Protein AF-A0A5P8I0J5-F1 (afdb_monomer_lite)

Structure (mmCIF, N/CA/C/O backbone):
data_AF-A0A5P8I0J5-F1
#
_entry.id   AF-A0A5P8I0J5-F1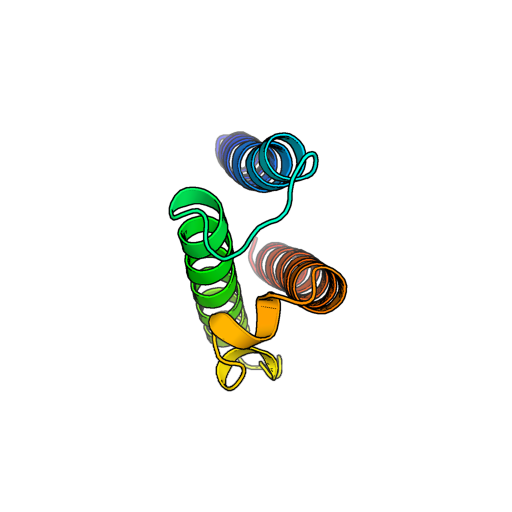
#
loop_
_atom_site.group_PDB
_atom_site.id
_atom_site.type_symbol
_atom_site.label_atom_id
_atom_site.label_alt_id
_atom_site.label_comp_id
_atom_site.label_asym_id
_atom_site.label_entity_id
_atom_site.label_seq_id
_atom_site.pdbx_PDB_ins_code
_atom_site.Cartn_x
_atom_site.Cartn_y
_atom_site.Cartn_z
_atom_site.occupancy
_atom_site.B_iso_or_equiv
_atom_site.auth_seq_id
_atom_site.auth_comp_id
_atom_site.auth_asym_id
_atom_site.auth_atom_id
_atom_site.pdbx_PDB_model_num
ATOM 1 N N . MET A 1 1 ? -6.162 19.357 19.840 1.00 41.28 1 MET A N 1
ATOM 2 C CA . MET A 1 1 ? -6.117 19.746 18.408 1.00 41.28 1 MET A CA 1
ATOM 3 C C . MET A 1 1 ? -4.776 19.392 17.741 1.00 41.28 1 MET A C 1
ATOM 5 O O . MET A 1 1 ? -4.276 20.156 16.933 1.00 41.28 1 MET A O 1
ATOM 9 N N . GLN A 1 2 ? -4.186 18.228 18.044 1.00 39.69 2 GLN A N 1
ATOM 10 C CA . GLN A 1 2 ? -2.868 17.821 17.511 1.00 39.69 2 GLN A CA 1
ATOM 11 C C . GLN A 1 2 ? -2.964 16.577 16.606 1.00 39.69 2 GLN A C 1
ATOM 13 O O . GLN A 1 2 ? -2.094 16.336 15.780 1.00 39.69 2 GLN A O 1
ATOM 18 N N . ARG A 1 3 ? -4.076 15.829 16.702 1.00 40.41 3 ARG A N 1
ATOM 19 C CA . ARG A 1 3 ? -4.357 14.630 15.897 1.00 40.41 3 ARG A CA 1
ATOM 20 C C . ARG A 1 3 ? -4.651 14.944 14.417 1.00 40.41 3 ARG A C 1
ATOM 22 O O . ARG A 1 3 ? -4.211 14.204 13.549 1.00 40.41 3 ARG A O 1
ATOM 29 N N . GLY A 1 4 ? -5.298 16.077 14.118 1.00 35.16 4 GLY A N 1
ATOM 30 C CA . GLY A 1 4 ? -5.637 16.479 12.740 1.00 35.16 4 GLY A CA 1
ATOM 31 C C . GLY A 1 4 ? -4.441 16.900 11.872 1.00 35.16 4 GLY A C 1
ATOM 32 O O . GLY A 1 4 ? -4.450 16.682 10.665 1.00 35.16 4 GLY A O 1
ATOM 33 N N . ALA A 1 5 ? -3.380 17.445 12.474 1.00 42.56 5 ALA A N 1
ATOM 34 C CA . ALA A 1 5 ? -2.176 17.849 11.740 1.00 42.56 5 ALA A CA 1
ATOM 35 C C . ALA A 1 5 ? -1.301 16.647 11.337 1.00 42.56 5 ALA A C 1
ATOM 37 O O . ALA A 1 5 ? -0.693 16.657 10.269 1.00 42.56 5 ALA A O 1
ATOM 38 N N . VAL A 1 6 ? -1.277 15.587 12.156 1.00 46.06 6 VAL A N 1
ATOM 39 C CA . VAL A 1 6 ? -0.561 14.338 11.838 1.00 46.06 6 VAL A CA 1
ATOM 40 C C . VAL A 1 6 ? -1.245 13.602 10.681 1.00 46.06 6 VAL A C 1
ATOM 42 O O . VAL A 1 6 ? -0.563 13.117 9.781 1.00 46.06 6 VAL A O 1
ATOM 45 N N . LEU A 1 7 ? -2.583 13.601 10.653 1.00 47.56 7 LEU A N 1
ATOM 46 C CA . LEU A 1 7 ? -3.388 13.075 9.543 1.00 47.56 7 LEU A CA 1
ATOM 47 C C . LEU A 1 7 ? -3.069 13.784 8.219 1.00 47.56 7 LEU A C 1
ATOM 49 O O . LEU A 1 7 ? -2.805 13.123 7.219 1.00 47.56 7 LEU A O 1
ATOM 53 N N . LEU A 1 8 ? -3.007 15.118 8.220 1.00 44.56 8 LEU A N 1
ATOM 54 C CA . LEU A 1 8 ? -2.651 15.896 7.028 1.00 44.56 8 LEU A CA 1
ATOM 55 C C . LEU A 1 8 ? -1.204 15.662 6.576 1.00 44.56 8 LEU A C 1
ATOM 57 O O . LEU A 1 8 ? -0.959 15.584 5.378 1.00 44.56 8 LEU A O 1
ATOM 61 N N . GLY A 1 9 ? -0.257 15.504 7.504 1.00 47.75 9 GLY A N 1
ATOM 62 C CA . GLY A 1 9 ? 1.144 15.226 7.172 1.00 47.75 9 GLY A CA 1
ATOM 63 C C . GLY A 1 9 ? 1.353 13.855 6.523 1.00 47.75 9 GLY A C 1
ATOM 64 O O . GLY A 1 9 ? 2.061 13.754 5.523 1.00 47.75 9 GLY A O 1
ATOM 65 N N . VAL A 1 10 ? 0.700 12.810 7.045 1.00 53.03 10 VAL A N 1
ATOM 66 C CA . VAL A 1 10 ? 0.790 11.443 6.501 1.00 53.03 10 VAL A CA 1
ATOM 67 C C . VAL A 1 10 ? 0.044 11.329 5.171 1.00 53.03 10 VAL A C 1
ATOM 69 O O . VAL A 1 10 ? 0.583 10.755 4.230 1.00 53.03 10 VAL A O 1
ATOM 72 N N . VAL A 1 11 ? -1.140 11.937 5.040 1.00 53.91 11 VAL A N 1
ATOM 73 C CA . VAL A 1 11 ? -1.892 11.973 3.772 1.00 53.91 11 VAL A CA 1
ATOM 74 C C . VAL A 1 11 ? -1.164 12.806 2.713 1.00 53.91 11 VAL A C 1
ATOM 76 O O . VAL A 1 11 ? -1.117 12.401 1.555 1.00 53.91 11 VAL A O 1
ATOM 79 N N . ALA A 1 12 ? -0.525 13.921 3.084 1.00 52.31 1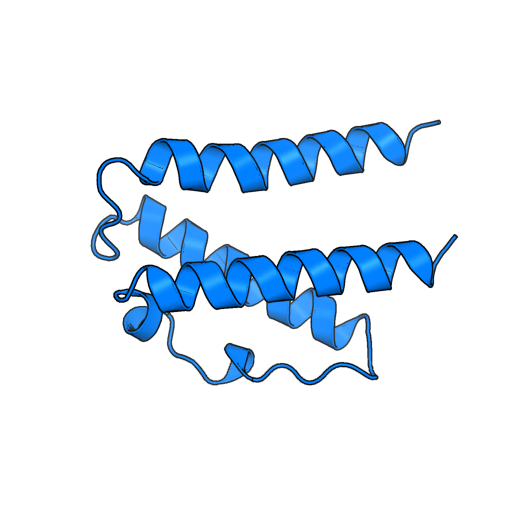2 ALA A N 1
ATOM 80 C CA . ALA A 1 12 ? 0.292 14.702 2.157 1.00 52.31 12 ALA A CA 1
ATOM 81 C C . ALA A 1 12 ? 1.525 13.916 1.682 1.00 52.31 12 ALA A C 1
ATOM 83 O O . ALA A 1 12 ? 1.802 13.898 0.486 1.00 52.31 12 ALA A O 1
ATOM 84 N N . PHE A 1 13 ? 2.224 13.202 2.571 1.00 54.12 13 PHE A N 1
ATOM 85 C CA . PHE A 1 13 ? 3.356 12.349 2.181 1.00 54.12 13 PHE A CA 1
ATOM 86 C C . PHE A 1 13 ? 2.920 11.169 1.300 1.00 54.12 13 PHE A C 1
ATOM 88 O O . PHE A 1 13 ? 3.554 10.886 0.284 1.00 54.12 13 PHE A O 1
ATOM 95 N N . LEU A 1 14 ? 1.810 10.515 1.651 1.00 56.41 14 LEU A N 1
ATOM 96 C CA . LEU A 1 14 ? 1.241 9.405 0.887 1.00 56.41 14 LEU A CA 1
ATOM 97 C C . LEU A 1 14 ? 0.615 9.851 -0.436 1.00 56.41 14 LEU A C 1
ATOM 99 O O . LEU A 1 14 ? 0.507 9.021 -1.329 1.00 56.41 14 LEU A O 1
ATOM 103 N N . GLY A 1 15 ? 0.179 11.104 -0.576 1.00 54.34 15 GLY A N 1
ATOM 104 C CA . GLY A 1 15 ? -0.408 11.647 -1.805 1.00 54.34 15 GLY A CA 1
ATOM 105 C C . GLY A 1 15 ? 0.625 12.250 -2.761 1.00 54.34 15 GLY A C 1
ATOM 106 O O . GLY A 1 15 ? 0.485 12.117 -3.976 1.00 54.34 15 GLY A O 1
ATOM 107 N N . LEU A 1 16 ? 1.691 12.863 -2.234 1.00 53.59 16 LEU A N 1
ATOM 108 C CA . LEU A 1 16 ? 2.735 13.510 -3.038 1.00 53.59 16 LEU A CA 1
ATOM 109 C C . LEU A 1 16 ? 3.721 12.513 -3.656 1.00 53.59 16 LEU A C 1
ATOM 111 O O . LEU A 1 16 ? 4.104 12.693 -4.810 1.00 53.59 16 LEU A O 1
ATOM 115 N N . LEU A 1 17 ? 4.099 11.444 -2.945 1.00 54.06 17 LEU A N 1
ATOM 116 C CA . LEU A 1 17 ? 5.023 10.426 -3.469 1.00 54.06 17 LEU A CA 1
ATOM 117 C C . LEU A 1 17 ? 4.476 9.710 -4.718 1.00 54.06 17 LEU A C 1
ATOM 119 O O . LEU A 1 17 ? 5.192 9.643 -5.718 1.00 54.06 17 LEU A O 1
ATOM 123 N N . PRO A 1 18 ? 3.207 9.256 -4.748 1.00 53.00 18 PRO A N 1
ATOM 124 C CA . PRO A 1 18 ? 2.623 8.683 -5.952 1.00 53.00 18 PRO A CA 1
ATOM 125 C C . PRO A 1 18 ? 2.476 9.692 -7.086 1.00 53.00 18 PRO A C 1
ATOM 127 O O . PRO A 1 18 ? 2.585 9.288 -8.234 1.00 53.00 18 PRO A O 1
ATOM 130 N N . GLN A 1 19 ? 2.226 10.980 -6.811 1.00 51.56 19 GLN A N 1
ATOM 131 C CA . GLN A 1 19 ? 2.076 11.997 -7.863 1.00 51.56 19 GLN A CA 1
ATOM 132 C C . GLN A 1 19 ? 3.417 12.451 -8.455 1.00 51.56 19 GLN A C 1
ATOM 134 O O . GLN A 1 19 ? 3.492 12.674 -9.663 1.00 51.56 19 GLN A O 1
ATOM 139 N N . ALA A 1 20 ? 4.481 12.518 -7.649 1.00 53.56 20 ALA A N 1
ATOM 140 C CA . ALA A 1 20 ? 5.841 12.765 -8.125 1.00 53.56 20 ALA A CA 1
ATOM 141 C C . ALA A 1 20 ? 6.390 11.566 -8.924 1.00 53.56 20 ALA A C 1
ATOM 143 O O . ALA A 1 20 ? 6.968 11.758 -9.993 1.00 53.56 20 ALA A O 1
ATOM 144 N N . ALA A 1 21 ? 6.116 10.333 -8.476 1.00 51.81 21 ALA A N 1
ATOM 145 C CA . ALA A 1 21 ? 6.472 9.098 -9.184 1.00 51.81 21 ALA A CA 1
ATOM 146 C C . ALA A 1 21 ? 5.528 8.755 -10.362 1.00 51.81 21 ALA A C 1
ATOM 148 O O . ALA A 1 21 ? 5.863 7.947 -11.223 1.00 51.81 21 ALA A O 1
ATOM 149 N N . ALA A 1 22 ? 4.337 9.364 -10.451 1.00 51.84 22 ALA A N 1
ATOM 150 C CA . ALA A 1 22 ? 3.319 9.029 -11.457 1.00 51.84 22 ALA A CA 1
ATOM 151 C C . ALA A 1 22 ? 3.726 9.338 -12.901 1.00 51.84 22 ALA A C 1
ATOM 153 O O . ALA A 1 22 ? 3.086 8.806 -13.818 1.00 51.84 22 ALA A O 1
ATOM 154 N N . LYS A 1 23 ? 4.725 10.206 -13.116 1.00 55.47 23 LYS A N 1
ATOM 155 C CA . LYS A 1 23 ? 5.161 10.578 -14.467 1.00 55.47 23 LYS A CA 1
ATOM 156 C C . LYS A 1 23 ? 5.897 9.424 -15.161 1.00 55.47 23 LYS A C 1
ATOM 158 O O . LYS A 1 23 ? 5.776 9.304 -16.374 1.00 55.47 23 LYS A O 1
ATOM 163 N N . VAL A 1 24 ? 6.560 8.551 -14.394 1.00 65.06 24 VAL A N 1
ATOM 164 C CA . VAL A 1 24 ? 7.167 7.292 -14.852 1.00 65.06 24 VAL A CA 1
ATOM 165 C C . VAL A 1 24 ? 7.050 6.282 -13.705 1.00 65.06 24 VAL A C 1
ATOM 167 O O . VAL A 1 24 ? 7.953 6.131 -12.894 1.00 65.06 24 VAL A O 1
ATOM 170 N N . TYR A 1 25 ? 5.899 5.618 -13.577 1.00 73.50 25 TYR A N 1
ATOM 171 C CA . TYR A 1 25 ? 5.779 4.519 -12.616 1.00 73.50 25 TYR A CA 1
ATOM 172 C C . TYR A 1 25 ? 6.612 3.342 -13.131 1.00 73.50 25 TYR A C 1
ATOM 174 O O . TYR A 1 25 ? 6.164 2.604 -14.006 1.00 73.50 25 TYR A O 1
ATOM 182 N N . ASN A 1 26 ? 7.834 3.211 -12.625 1.00 82.50 26 ASN A N 1
ATOM 183 C CA . ASN A 1 26 ? 8.757 2.148 -12.983 1.00 82.50 26 ASN A CA 1
ATOM 184 C C . ASN A 1 26 ? 9.247 1.458 -11.714 1.00 82.50 26 ASN A C 1
ATOM 186 O O . ASN A 1 26 ? 10.048 2.015 -10.971 1.00 82.50 26 ASN A O 1
ATOM 190 N N . LEU A 1 27 ? 8.790 0.229 -11.475 1.00 84.19 27 LEU A N 1
ATOM 191 C CA . LEU A 1 27 ? 9.135 -0.517 -10.264 1.00 84.19 27 LEU A CA 1
ATOM 192 C C . LEU A 1 27 ? 10.635 -0.866 -10.169 1.00 84.19 27 LEU A C 1
ATOM 194 O O . LEU A 1 27 ? 11.121 -1.198 -9.091 1.00 84.19 27 LEU A O 1
ATOM 198 N N . HIS A 1 28 ? 11.383 -0.762 -11.269 1.00 87.00 28 HIS A N 1
ATOM 199 C CA . HIS A 1 28 ? 12.836 -0.930 -11.268 1.00 87.00 28 HIS A CA 1
ATOM 200 C C . HIS A 1 28 ? 13.573 0.274 -10.666 1.00 87.00 28 HIS A C 1
ATOM 202 O O . HIS A 1 28 ? 14.748 0.160 -10.318 1.00 87.00 28 HIS A O 1
ATOM 208 N N . GLU A 1 29 ? 12.909 1.424 -10.528 1.00 86.44 29 GLU A N 1
ATOM 209 C CA . GLU A 1 29 ? 13.457 2.565 -9.805 1.00 86.44 29 GLU A CA 1
ATOM 210 C C . GLU A 1 29 ? 13.356 2.317 -8.299 1.00 86.44 29 GLU A C 1
ATOM 212 O O . GLU A 1 29 ? 12.276 2.064 -7.759 1.00 86.44 29 GLU A O 1
ATOM 217 N N . THR A 1 30 ? 14.490 2.422 -7.603 1.00 86.31 30 THR A N 1
ATOM 218 C CA . THR A 1 30 ? 14.604 2.143 -6.163 1.00 86.31 30 THR A CA 1
ATOM 219 C C . THR A 1 30 ? 13.573 2.903 -5.329 1.00 86.31 30 THR A C 1
ATOM 221 O O . THR A 1 30 ? 13.031 2.361 -4.367 1.00 86.31 30 THR A O 1
ATOM 224 N N . GLU A 1 31 ? 13.277 4.150 -5.698 1.00 82.44 31 GLU A N 1
ATOM 225 C CA . GLU A 1 31 ? 12.310 4.992 -4.993 1.00 82.44 31 GLU A CA 1
ATOM 226 C C . GLU A 1 31 ? 10.876 4.479 -5.163 1.00 82.44 31 GLU A C 1
ATOM 228 O O . GLU A 1 31 ? 10.143 4.363 -4.180 1.00 82.44 31 GLU A O 1
ATOM 233 N N . VAL A 1 32 ? 10.489 4.094 -6.383 1.00 83.25 32 VAL A N 1
ATOM 234 C CA . VAL A 1 32 ? 9.162 3.530 -6.673 1.00 83.25 32 VAL A CA 1
ATOM 235 C C . VAL A 1 32 ? 8.999 2.190 -5.962 1.00 83.25 32 VAL A C 1
ATOM 237 O O . VAL A 1 32 ? 7.992 1.975 -5.286 1.00 83.25 32 VAL A O 1
ATOM 240 N N . TRP A 1 33 ? 10.013 1.321 -6.025 1.00 89.56 33 TRP A N 1
ATOM 241 C CA . TRP A 1 33 ? 10.014 0.053 -5.297 1.00 89.56 33 TRP A CA 1
ATOM 242 C C . TRP A 1 33 ? 9.829 0.262 -3.793 1.00 89.56 33 TRP A C 1
ATOM 244 O O . TRP A 1 33 ? 8.996 -0.395 -3.163 1.00 89.56 33 TRP A O 1
ATOM 254 N N . ALA A 1 34 ? 10.568 1.213 -3.214 1.00 86.69 34 ALA A N 1
ATOM 255 C CA . ALA A 1 34 ? 10.461 1.540 -1.801 1.00 86.69 34 ALA A CA 1
ATOM 256 C C . ALA A 1 34 ? 9.048 2.026 -1.449 1.00 86.69 34 ALA A C 1
ATOM 258 O O . ALA A 1 34 ? 8.473 1.544 -0.474 1.00 86.69 34 ALA A O 1
ATOM 259 N N . VAL A 1 35 ? 8.451 2.915 -2.250 1.00 87.38 35 VAL A N 1
ATOM 260 C CA . VAL A 1 35 ? 7.075 3.402 -2.042 1.00 87.38 35 VAL A CA 1
ATOM 261 C C . VAL A 1 35 ? 6.068 2.255 -2.035 1.00 87.38 35 VAL A C 1
ATOM 263 O O . VAL A 1 35 ? 5.220 2.192 -1.139 1.00 87.38 35 VAL A O 1
ATOM 266 N N . VAL A 1 36 ? 6.172 1.322 -2.983 1.00 89.56 36 VAL A N 1
ATOM 267 C CA . VAL A 1 36 ? 5.300 0.142 -3.043 1.00 89.56 36 VAL A CA 1
ATOM 268 C C . VAL A 1 36 ? 5.497 -0.737 -1.809 1.00 89.56 36 VAL A C 1
ATOM 270 O O . VAL A 1 36 ? 4.525 -1.087 -1.136 1.00 89.56 36 VAL A O 1
ATOM 273 N N . ALA A 1 37 ? 6.747 -1.039 -1.455 1.00 90.56 37 ALA A N 1
ATOM 274 C CA . ALA A 1 37 ? 7.074 -1.868 -0.301 1.00 90.56 37 ALA A CA 1
ATOM 275 C C . ALA A 1 37 ? 6.584 -1.251 1.022 1.00 90.56 37 ALA A C 1
ATOM 277 O O . ALA A 1 37 ? 6.011 -1.951 1.862 1.00 90.56 37 ALA A O 1
ATOM 278 N N . TYR A 1 38 ? 6.766 0.059 1.213 1.00 90.12 38 TYR A N 1
ATOM 279 C CA . TYR A 1 38 ? 6.270 0.772 2.391 1.00 90.12 38 TYR A CA 1
ATOM 280 C C . TYR A 1 38 ? 4.744 0.806 2.438 1.00 90.12 38 TYR A C 1
ATOM 282 O O . TYR A 1 38 ? 4.171 0.550 3.497 1.00 90.12 38 TYR A O 1
ATOM 290 N N . SER A 1 39 ? 4.081 1.034 1.304 1.00 90.69 39 SER A N 1
ATOM 291 C CA . SER A 1 39 ? 2.617 1.014 1.223 1.00 90.69 39 SER A CA 1
ATOM 292 C C . SER A 1 39 ? 2.059 -0.372 1.560 1.00 90.69 39 SER A C 1
ATOM 294 O O . SER A 1 39 ? 1.128 -0.483 2.351 1.00 90.69 39 SER A O 1
ATOM 296 N N . LYS A 1 40 ? 2.682 -1.450 1.066 1.00 92.94 40 LYS A N 1
ATOM 297 C CA . LYS A 1 40 ? 2.297 -2.827 1.415 1.00 92.94 40 LYS A CA 1
ATOM 298 C C . LYS A 1 40 ? 2.436 -3.095 2.917 1.00 92.94 40 LYS A C 1
ATOM 300 O O . LYS A 1 40 ? 1.548 -3.683 3.536 1.00 92.94 40 LYS A O 1
ATOM 305 N N . ARG A 1 41 ? 3.537 -2.645 3.531 1.00 91.56 41 ARG A N 1
ATOM 306 C CA . ARG A 1 41 ? 3.745 -2.761 4.986 1.00 91.56 41 ARG A CA 1
ATOM 307 C C . ARG A 1 41 ? 2.688 -1.987 5.772 1.00 91.56 41 ARG A C 1
ATOM 309 O O . ARG A 1 41 ? 2.190 -2.511 6.765 1.00 91.56 41 ARG A O 1
ATOM 316 N N . LEU A 1 42 ? 2.335 -0.784 5.322 1.00 90.62 42 LEU A N 1
ATOM 317 C CA . LEU A 1 42 ? 1.305 0.038 5.953 1.00 90.62 42 LEU A CA 1
ATOM 318 C C . LEU A 1 42 ? -0.083 -0.604 5.834 1.00 90.62 42 LEU A C 1
ATOM 320 O O . LEU A 1 42 ? -0.782 -0.689 6.839 1.00 90.62 42 LEU A O 1
ATOM 324 N N . MET A 1 43 ? -0.441 -1.141 4.664 1.00 93.19 43 MET A N 1
ATOM 325 C CA . MET A 1 43 ? -1.667 -1.926 4.480 1.00 93.19 43 MET A CA 1
ATOM 326 C C . MET A 1 43 ? -1.724 -3.108 5.456 1.00 93.19 43 MET A C 1
ATOM 328 O O . MET A 1 43 ? -2.733 -3.314 6.125 1.00 93.19 43 MET A O 1
ATOM 332 N N . ASN A 1 44 ? -0.621 -3.850 5.603 1.00 92.44 44 ASN A N 1
ATOM 333 C CA . ASN A 1 44 ? -0.568 -4.978 6.530 1.00 92.44 44 ASN A CA 1
ATOM 334 C C . ASN A 1 44 ? -0.704 -4.557 7.997 1.00 92.44 44 ASN A C 1
ATOM 336 O O . ASN A 1 44 ? -1.448 -5.180 8.749 1.00 92.44 44 ASN A O 1
ATOM 340 N N . ALA A 1 45 ? -0.016 -3.491 8.406 1.00 91.19 45 ALA A N 1
ATOM 341 C CA . ALA A 1 45 ? -0.1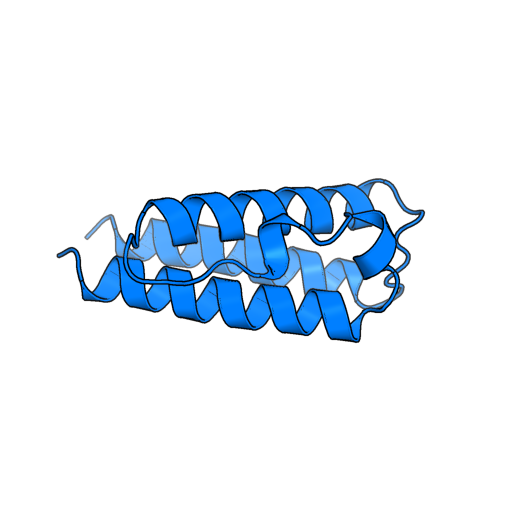47 -2.950 9.754 1.00 91.19 45 ALA A CA 1
ATOM 342 C C . ALA A 1 45 ? -1.579 -2.467 10.031 1.00 91.19 45 ALA A C 1
ATOM 344 O O . ALA A 1 45 ? -2.113 -2.715 11.110 1.00 91.19 45 ALA A O 1
ATOM 345 N N . CYS A 1 46 ? -2.207 -1.824 9.047 1.00 91.25 46 CYS A N 1
ATOM 346 C CA . CYS A 1 46 ? -3.579 -1.356 9.151 1.00 91.25 46 CYS A CA 1
ATOM 347 C C . CYS A 1 46 ? -4.571 -2.519 9.307 1.00 91.25 46 CYS A C 1
ATOM 349 O O . CYS A 1 46 ? -5.394 -2.499 10.219 1.00 91.25 46 CYS A O 1
ATOM 351 N N . ALA A 1 47 ? -4.454 -3.568 8.489 1.00 91.75 47 ALA A N 1
ATOM 352 C CA . ALA A 1 47 ? -5.306 -4.748 8.612 1.00 91.75 47 ALA A CA 1
ATOM 353 C C . ALA A 1 47 ? -5.117 -5.464 9.960 1.00 91.75 47 ALA A C 1
ATOM 355 O O . ALA A 1 47 ? -6.089 -5.831 10.606 1.00 91.75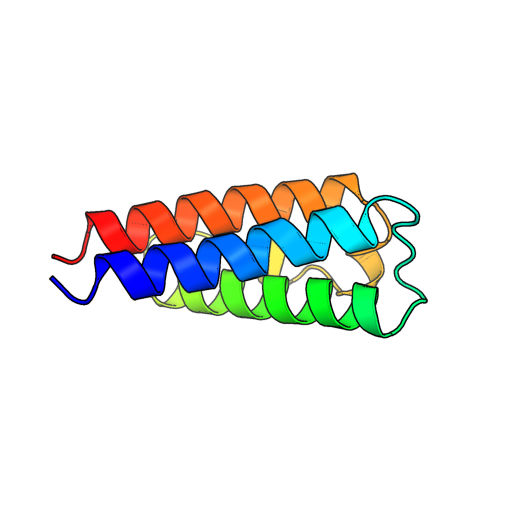 47 ALA A O 1
ATOM 356 N N . LEU A 1 48 ? -3.879 -5.589 10.453 1.00 90.25 48 LEU A N 1
ATOM 357 C CA . LEU A 1 48 ? -3.622 -6.132 11.794 1.00 90.25 48 LEU A CA 1
ATOM 358 C C . LEU A 1 48 ? -4.264 -5.286 12.903 1.00 90.25 48 LEU A C 1
ATOM 360 O O . LEU A 1 48 ? -4.740 -5.824 13.902 1.00 90.25 48 LEU A O 1
ATOM 364 N N . ALA A 1 49 ? -4.278 -3.963 12.739 1.00 89.50 49 ALA A N 1
ATOM 365 C CA . ALA A 1 49 ? -4.907 -3.051 13.686 1.00 89.50 49 ALA A CA 1
ATOM 366 C C . ALA A 1 49 ? -6.447 -3.111 13.645 1.00 89.50 49 ALA A C 1
ATOM 368 O O . ALA A 1 49 ? -7.100 -2.814 14.651 1.00 89.50 49 ALA A O 1
ATOM 369 N N . ASN A 1 50 ? -7.004 -3.529 12.510 1.00 85.56 50 ASN A N 1
ATOM 370 C CA . ASN A 1 50 ? -8.423 -3.729 12.260 1.00 85.56 50 ASN A CA 1
ATOM 371 C C . ASN A 1 50 ? -8.716 -5.221 12.065 1.00 85.56 50 ASN A C 1
ATOM 373 O O . ASN A 1 50 ? -8.959 -5.676 10.952 1.00 85.56 50 ASN A O 1
ATOM 377 N N . SER A 1 51 ? -8.727 -5.983 13.159 1.00 76.50 51 SER A N 1
ATOM 378 C CA . SER A 1 51 ? -8.811 -7.457 13.194 1.00 76.50 51 SER A CA 1
ATOM 379 C C . SER A 1 51 ? -9.997 -8.121 12.462 1.00 76.50 51 SER A C 1
ATOM 381 O O . SER A 1 51 ? -10.118 -9.340 12.501 1.00 76.50 51 SER A O 1
ATOM 383 N N . HIS A 1 52 ? -10.901 -7.343 11.868 1.00 74.62 52 HIS A N 1
ATOM 384 C CA . HIS A 1 52 ? -12.056 -7.786 11.084 1.00 74.62 52 HIS A CA 1
ATOM 385 C C . HIS A 1 52 ? -11.857 -7.627 9.566 1.00 74.62 52 HIS A C 1
ATOM 387 O O . HIS A 1 52 ? -12.733 -8.030 8.807 1.00 74.62 52 HIS A O 1
ATOM 393 N N . MET A 1 53 ? -10.750 -7.026 9.115 1.00 80.38 53 MET A N 1
ATOM 394 C CA . MET A 1 53 ? -10.461 -6.828 7.696 1.00 80.38 53 MET A CA 1
ATOM 395 C C . MET A 1 53 ? -9.522 -7.898 7.147 1.00 80.38 53 MET A C 1
ATOM 397 O O . MET A 1 53 ? -8.431 -8.127 7.673 1.00 80.38 53 MET A O 1
ATOM 401 N N . ASP A 1 54 ? -9.921 -8.483 6.021 1.00 85.94 54 ASP A N 1
ATOM 402 C CA . ASP A 1 54 ? -9.050 -9.337 5.225 1.00 85.94 54 ASP A CA 1
ATOM 403 C C . ASP A 1 54 ? -7.927 -8.517 4.575 1.00 85.94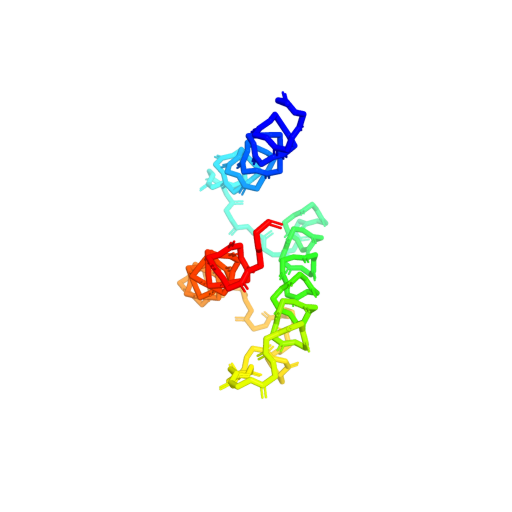 54 ASP A C 1
ATOM 405 O O . ASP A 1 54 ? -8.133 -7.403 4.086 1.00 85.94 54 ASP A O 1
ATOM 409 N N . ASN A 1 55 ? -6.724 -9.095 4.519 1.00 88.88 55 ASN A N 1
ATOM 410 C CA . ASN A 1 55 ? -5.578 -8.496 3.836 1.00 88.88 55 ASN A CA 1
ATOM 411 C C . ASN A 1 55 ? -5.073 -9.380 2.685 1.00 88.88 55 ASN A C 1
ATOM 413 O O . ASN A 1 55 ? -4.013 -10.011 2.816 1.00 88.88 55 ASN A O 1
ATOM 417 N N . PRO A 1 56 ? -5.776 -9.410 1.536 1.00 90.69 56 PRO A N 1
ATOM 418 C CA . PRO A 1 56 ? -5.326 -10.163 0.365 1.00 90.69 56 PRO A CA 1
ATOM 419 C C . PRO A 1 56 ? -3.985 -9.646 -0.178 1.00 90.69 56 PRO A C 1
ATOM 421 O O . PRO A 1 56 ? -3.248 -10.381 -0.823 1.00 90.69 56 PRO A O 1
ATOM 424 N N . TRP A 1 57 ? -3.611 -8.402 0.135 1.00 91.81 57 TRP A N 1
ATOM 425 C CA . TRP A 1 57 ? -2.351 -7.796 -0.296 1.00 91.81 57 TRP A CA 1
ATOM 426 C C . TRP A 1 57 ? -1.126 -8.353 0.429 1.00 91.81 57 TRP A C 1
ATOM 428 O O . TRP A 1 57 ? -0.011 -8.163 -0.044 1.00 91.81 57 TRP A O 1
ATOM 438 N N . SER A 1 58 ? -1.292 -9.039 1.565 1.00 88.44 58 SER A N 1
ATOM 439 C CA . SER A 1 58 ? -0.172 -9.627 2.317 1.00 88.44 58 SER A CA 1
ATOM 440 C C . SER A 1 58 ? 0.638 -10.631 1.486 1.00 88.44 58 SER A C 1
ATOM 442 O O . SER A 1 58 ? 1.873 -10.629 1.557 1.00 88.44 58 SER A O 1
ATOM 444 N N . VAL A 1 59 ? -0.044 -11.424 0.654 1.00 90.75 59 VAL A N 1
ATOM 445 C CA . VAL A 1 59 ? 0.547 -12.504 -0.154 1.00 90.75 59 VAL A CA 1
ATOM 446 C C . VAL A 1 59 ? 1.096 -12.048 -1.509 1.00 90.75 59 VAL A C 1
ATOM 448 O O . VAL A 1 59 ? 1.857 -12.789 -2.117 1.00 90.75 59 VAL A O 1
ATOM 451 N N . VAL A 1 60 ? 0.753 -10.841 -1.970 1.00 90.69 60 VAL A N 1
ATOM 452 C CA . VAL A 1 60 ? 1.188 -10.291 -3.270 1.00 90.69 60 VAL A CA 1
ATOM 453 C C . VAL A 1 60 ? 2.659 -9.881 -3.197 1.00 90.69 60 VAL A C 1
ATOM 455 O O . VAL A 1 60 ? 3.019 -9.122 -2.296 1.00 90.69 60 VAL A O 1
ATOM 458 N N . ASP A 1 61 ? 3.537 -10.347 -4.087 1.00 91.12 61 ASP A N 1
ATOM 459 C CA . ASP A 1 61 ? 4.946 -9.929 -4.065 1.00 91.12 61 ASP A CA 1
ATOM 460 C C . ASP A 1 61 ? 5.058 -8.437 -4.423 1.00 91.12 61 ASP A C 1
ATOM 462 O O . ASP A 1 61 ? 4.233 -7.883 -5.147 1.00 91.12 61 ASP A O 1
ATOM 466 N N . VAL A 1 62 ? 6.091 -7.754 -3.921 1.00 89.19 62 VAL A N 1
ATOM 467 C CA . VAL A 1 62 ? 6.352 -6.364 -4.322 1.00 89.19 62 VAL A CA 1
ATOM 468 C C . VAL A 1 62 ? 6.525 -6.268 -5.843 1.00 89.19 62 VAL A C 1
ATOM 470 O O . VAL A 1 62 ? 6.074 -5.295 -6.434 1.00 89.19 62 VAL A O 1
ATOM 473 N N . LYS A 1 63 ? 7.124 -7.287 -6.473 1.00 89.75 63 LYS A N 1
ATOM 474 C CA . LYS A 1 63 ? 7.333 -7.366 -7.927 1.00 89.75 63 LYS A CA 1
ATOM 475 C C . LYS A 1 63 ? 6.032 -7.366 -8.732 1.00 89.75 63 LYS A C 1
ATOM 477 O O . LYS A 1 63 ? 6.003 -6.792 -9.814 1.00 89.75 63 LYS A O 1
ATOM 482 N N . ASP A 1 64 ? 4.958 -7.939 -8.194 1.00 89.56 64 ASP A N 1
ATOM 483 C CA . ASP A 1 64 ? 3.670 -8.041 -8.894 1.00 89.56 64 ASP A CA 1
ATOM 484 C C . ASP A 1 64 ? 2.994 -6.668 -9.058 1.00 89.56 64 ASP A C 1
ATOM 486 O O . ASP A 1 64 ? 2.154 -6.468 -9.933 1.00 89.56 64 ASP A O 1
ATOM 490 N N . PHE A 1 65 ? 3.405 -5.677 -8.263 1.00 89.06 65 PHE A N 1
ATOM 491 C CA . PHE A 1 65 ? 2.961 -4.293 -8.403 1.00 89.06 65 PHE A CA 1
ATOM 492 C C . PHE A 1 65 ? 3.613 -3.553 -9.576 1.00 89.06 65 PHE A C 1
ATOM 494 O O . PHE A 1 65 ? 3.402 -2.348 -9.706 1.00 89.06 65 PHE A O 1
ATOM 501 N N . GLU A 1 66 ? 4.382 -4.219 -10.443 1.00 86.94 66 GLU A N 1
ATOM 502 C CA . GLU A 1 66 ? 4.801 -3.636 -11.724 1.00 86.94 66 GLU A CA 1
ATOM 503 C C . GLU A 1 66 ? 3.574 -3.168 -12.525 1.00 86.94 66 GLU A C 1
ATOM 505 O O . GLU A 1 66 ? 3.592 -2.107 -13.157 1.00 86.94 66 GLU A O 1
ATOM 510 N N . GLU A 1 67 ? 2.448 -3.876 -12.381 1.00 86.12 67 GLU A N 1
ATOM 511 C CA . GLU A 1 67 ? 1.157 -3.386 -12.835 1.00 86.12 67 GLU A CA 1
ATOM 512 C C . GLU A 1 67 ? 0.662 -2.233 -11.939 1.00 86.12 67 GLU A C 1
ATOM 514 O O . GLU A 1 67 ? 0.179 -2.411 -10.817 1.00 86.12 67 GLU A O 1
ATOM 519 N N . ARG A 1 68 ? 0.734 -1.003 -12.463 1.00 83.31 68 ARG A N 1
ATOM 520 C CA . ARG A 1 68 ? 0.311 0.219 -11.752 1.00 83.31 68 ARG A CA 1
ATOM 521 C C . ARG A 1 68 ? -1.131 0.154 -11.223 1.00 83.31 68 ARG A C 1
ATOM 523 O O . ARG A 1 68 ? -1.433 0.755 -10.191 1.00 83.31 68 ARG A O 1
ATOM 530 N N . SER A 1 69 ? -2.028 -0.533 -11.930 1.00 87.06 69 SER A N 1
ATOM 531 C CA . SER A 1 69 ? -3.433 -0.728 -11.532 1.00 87.06 69 SER A CA 1
ATOM 532 C C . SER A 1 69 ? -3.543 -1.524 -10.220 1.00 87.06 69 SER A C 1
ATOM 534 O O . SER A 1 69 ? -4.368 -1.185 -9.364 1.00 87.06 69 SER A O 1
ATOM 536 N N . LEU A 1 70 ? -2.675 -2.521 -10.023 1.00 90.06 70 LEU A N 1
ATOM 537 C CA . LEU A 1 70 ? -2.624 -3.352 -8.828 1.00 90.06 70 LEU A CA 1
ATOM 538 C C . LEU A 1 70 ? -2.162 -2.526 -7.630 1.00 90.06 70 LEU A C 1
ATOM 540 O O . LEU A 1 70 ? -2.798 -2.550 -6.575 1.00 90.06 70 LEU A O 1
ATOM 544 N N . PHE A 1 71 ? -1.121 -1.708 -7.818 1.00 89.25 71 PHE A N 1
ATOM 545 C CA . PHE A 1 71 ? -0.642 -0.802 -6.771 1.00 89.25 71 PHE A CA 1
ATOM 546 C C . PHE A 1 71 ? -1.715 0.211 -6.381 1.00 89.25 71 PHE A C 1
ATOM 548 O O . PHE A 1 71 ? -1.979 0.420 -5.198 1.00 89.25 71 PHE A O 1
ATOM 555 N N . HIS A 1 72 ? -2.389 0.795 -7.371 1.00 88.81 72 HIS A N 1
ATOM 556 C CA . HIS A 1 72 ? -3.488 1.723 -7.132 1.00 88.81 72 HIS A CA 1
ATOM 557 C C . HIS A 1 72 ? -4.637 1.060 -6.352 1.00 88.81 72 HIS A C 1
ATOM 559 O O . HIS A 1 72 ? -5.230 1.686 -5.473 1.00 88.81 72 HIS A O 1
ATOM 565 N N . SER A 1 73 ? -4.946 -0.203 -6.651 1.00 92.62 73 SER A N 1
ATOM 566 C CA . SER A 1 73 ? -6.001 -0.958 -5.968 1.00 92.62 73 SER A CA 1
ATOM 567 C C . SER A 1 73 ? -5.650 -1.227 -4.504 1.00 92.62 73 SER A C 1
ATOM 569 O O . SER A 1 73 ? -6.466 -0.947 -3.625 1.00 92.62 73 SER A O 1
ATOM 571 N N . MET A 1 74 ? -4.414 -1.657 -4.225 1.00 93.25 74 MET A N 1
ATOM 572 C CA . MET A 1 74 ? -3.915 -1.793 -2.852 1.00 93.25 74 MET A CA 1
ATOM 573 C C . MET A 1 74 ? -3.947 -0.454 -2.117 1.00 93.25 74 MET A C 1
ATOM 575 O O . MET A 1 74 ? -4.390 -0.383 -0.975 1.00 93.25 74 MET A O 1
ATOM 579 N N . TYR A 1 75 ? -3.498 0.618 -2.770 1.00 89.38 75 TYR A N 1
ATOM 580 C CA . TYR A 1 75 ? -3.461 1.943 -2.168 1.00 89.38 75 TYR A CA 1
ATOM 581 C C . TYR A 1 75 ? -4.864 2.427 -1.774 1.00 89.38 75 TYR A C 1
ATOM 583 O O . TYR A 1 75 ? -5.048 2.927 -0.668 1.00 89.38 75 TYR A O 1
ATOM 591 N N . LYS A 1 76 ? -5.875 2.228 -2.629 1.00 90.50 76 LYS A N 1
ATOM 592 C CA . LYS A 1 76 ? -7.276 2.534 -2.291 1.00 90.50 76 LYS A CA 1
ATOM 593 C C . LYS A 1 76 ? -7.772 1.727 -1.092 1.00 90.50 76 LYS A C 1
ATOM 595 O O . LYS A 1 76 ? -8.341 2.311 -0.177 1.00 90.50 76 LYS A O 1
ATOM 600 N N . ALA A 1 77 ? -7.513 0.419 -1.071 1.00 91.62 77 ALA A N 1
ATOM 601 C CA . ALA A 1 77 ? -7.884 -0.432 0.060 1.00 91.62 77 ALA A CA 1
ATOM 602 C C . ALA A 1 77 ? -7.194 0.007 1.363 1.00 91.62 77 ALA A C 1
ATOM 604 O O . ALA A 1 77 ? -7.813 0.014 2.423 1.00 91.62 77 ALA A O 1
ATOM 605 N N . MET A 1 78 ? -5.933 0.437 1.280 1.00 92.06 78 MET A N 1
ATOM 606 C CA . MET A 1 78 ? -5.184 0.978 2.413 1.00 92.06 78 MET A CA 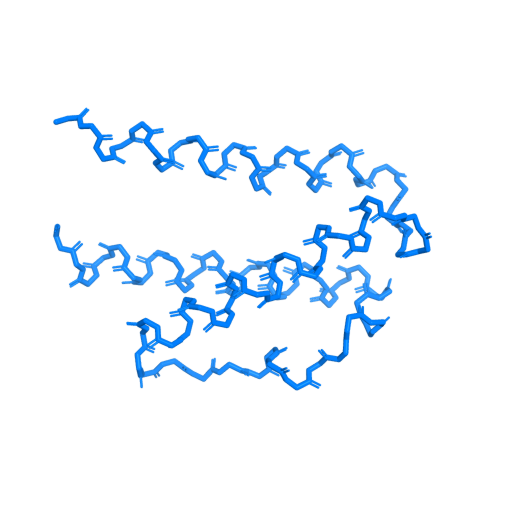1
ATOM 607 C C . MET A 1 78 ? -5.795 2.275 2.944 1.00 92.06 78 MET A C 1
ATOM 609 O O . MET A 1 78 ? -5.885 2.434 4.158 1.00 92.06 78 MET A O 1
ATOM 613 N N . VAL A 1 79 ? -6.239 3.181 2.067 1.00 88.19 79 VAL A N 1
ATOM 614 C CA . VAL A 1 79 ? -6.941 4.405 2.484 1.00 88.19 79 VAL A CA 1
ATOM 615 C C . VAL A 1 79 ? -8.223 4.057 3.238 1.00 88.19 79 VAL A C 1
ATOM 617 O O . VAL A 1 79 ? -8.384 4.526 4.360 1.00 88.19 79 VAL A O 1
ATOM 620 N N . SER A 1 80 ? -9.070 3.179 2.692 1.00 89.62 80 SER A N 1
ATOM 621 C CA . SER A 1 80 ? -10.291 2.736 3.383 1.00 89.62 80 SER A CA 1
ATOM 622 C C . SER A 1 80 ? -9.982 2.068 4.723 1.00 89.62 80 SER A C 1
ATOM 624 O O . SER A 1 80 ? -10.623 2.362 5.724 1.00 89.62 80 SER A O 1
ATOM 626 N N . CYS A 1 81 ? -8.931 1.246 4.783 1.00 90.62 81 CYS A N 1
ATOM 627 C CA . CYS A 1 81 ? -8.521 0.621 6.033 1.00 90.62 81 CYS A CA 1
ATOM 628 C C . CYS A 1 81 ? -8.124 1.655 7.102 1.00 90.62 81 CYS A C 1
ATOM 630 O O . CYS A 1 81 ? -8.458 1.512 8.283 1.00 90.62 81 CYS A O 1
ATOM 632 N N . LEU A 1 82 ? -7.386 2.697 6.703 1.00 88.56 82 LEU A N 1
ATOM 633 C CA . LEU A 1 82 ? -6.983 3.772 7.605 1.00 88.56 82 LEU A CA 1
ATOM 634 C C . LEU A 1 82 ? -8.198 4.580 8.066 1.00 88.56 82 LEU A C 1
ATOM 636 O O . LEU A 1 82 ? -8.290 4.904 9.247 1.00 88.56 82 LEU A O 1
ATOM 640 N N . GLU A 1 83 ? -9.137 4.875 7.167 1.00 87.50 83 GLU A N 1
ATOM 641 C CA . GLU A 1 83 ? -10.401 5.530 7.513 1.00 87.50 83 GLU A CA 1
ATOM 642 C C . GLU A 1 83 ? -11.175 4.725 8.564 1.00 87.50 83 GLU A C 1
ATOM 644 O O . GLU A 1 83 ? -11.530 5.287 9.601 1.00 87.50 83 GLU A O 1
ATOM 649 N N . ASP A 1 84 ? -11.336 3.415 8.369 1.00 86.44 84 ASP A N 1
ATOM 650 C CA . ASP A 1 84 ? -11.996 2.528 9.333 1.00 86.44 84 ASP A CA 1
ATOM 651 C C . ASP A 1 84 ? -11.272 2.513 10.686 1.00 86.44 84 ASP A C 1
ATOM 653 O O . ASP A 1 84 ? -11.906 2.626 11.740 1.00 86.44 84 ASP A O 1
ATOM 657 N N . PHE A 1 85 ? -9.934 2.447 10.670 1.00 85.62 85 PHE A N 1
ATOM 658 C CA . PHE A 1 85 ? -9.121 2.507 11.888 1.00 85.62 85 PHE A CA 1
ATOM 659 C C . PHE A 1 85 ? -9.393 3.786 12.691 1.00 85.62 85 PHE A C 1
ATOM 661 O O . PHE A 1 85 ? -9.541 3.733 13.915 1.00 85.62 85 PHE A O 1
ATOM 668 N N . PHE A 1 86 ? -9.451 4.936 12.012 1.00 83.25 86 PHE A N 1
ATOM 669 C CA . PHE A 1 86 ? -9.691 6.228 12.654 1.00 83.25 86 PHE A CA 1
ATOM 670 C C . PHE A 1 86 ? -11.147 6.418 13.081 1.00 83.25 86 PHE A C 1
ATOM 672 O O . PHE A 1 86 ? -11.392 7.045 14.107 1.00 83.25 86 PHE A O 1
ATOM 679 N N . GLN A 1 87 ? -12.119 5.878 12.345 1.00 82.94 87 GLN A N 1
ATOM 680 C CA . GLN A 1 87 ? -13.529 5.968 12.729 1.00 82.94 87 GLN A CA 1
ATOM 681 C C . GLN A 1 87 ? -13.852 5.122 13.964 1.00 82.94 87 GLN A C 1
ATOM 683 O O . GLN A 1 87 ? -14.639 5.541 14.811 1.00 82.94 87 GLN A O 1
ATOM 688 N N . GLN A 1 88 ? -13.235 3.946 14.098 1.00 77.81 88 GLN A N 1
ATOM 689 C CA . GLN A 1 88 ? -13.493 3.044 15.224 1.00 77.81 88 GLN A CA 1
ATOM 690 C C . GLN A 1 88 ? -12.757 3.453 16.512 1.00 77.81 88 GLN A C 1
ATOM 692 O O . GLN A 1 88 ? -13.076 2.939 17.586 1.00 77.81 88 GLN A O 1
ATOM 697 N N . ARG A 1 89 ? -11.774 4.362 16.438 1.00 65.50 89 ARG A N 1
ATOM 698 C CA . ARG A 1 89 ? -10.934 4.759 17.579 1.00 65.50 89 ARG A CA 1
ATOM 699 C C . ARG A 1 89 ? -10.942 6.288 17.776 1.00 65.50 89 ARG A C 1
ATOM 701 O O . ARG A 1 89 ? -10.288 6.983 17.002 1.00 65.50 89 ARG A O 1
ATOM 708 N N . PRO A 1 90 ? -11.635 6.810 18.810 1.00 53.50 90 PRO A N 1
ATOM 709 C CA . PRO A 1 90 ? -11.729 8.249 19.077 1.00 53.50 90 PRO A CA 1
ATOM 710 C C . PRO A 1 90 ? -10.398 8.941 19.424 1.00 53.50 90 PRO A C 1
ATOM 712 O O . PRO A 1 90 ? -9.535 8.367 20.136 1.00 53.50 90 PRO A O 1
#

pLDDT: mean 77.08, std 17.61, range [35.16, 93.25]

Sequence (90 aa):
MQRGAVLLGVVAFLGLLPQAAAKVYNLHETEVWAVVAYSKRLMNACALANSHMDNPWSVVDVKDFEERSLFHSMYKAMVSCLEDFFQQRP

Secondary structure (DSSP, 8-state):
--HHHHHHHHHHHHHHHHHHHGGG--TTSHHHHHHHHHHHHHHHHHHHHSTTS--GGGSS-GGGGGSHHHHHHHHHHHHHHHHHHHHH--

Foldseek 3Di:
DVVVVVVVVVVCVLVVLCVVCVVPQACVPPSNLVNLVVLLVLLVVLCVLVVVDDDPSVPPDSVNCSPVVVSVVSNVSSVVSVVVSVVVPD

Organism: Conus magus (NCBI:txid6492)

Radius of gyration: 13.55 Å; chains: 1; bounding box: 28×32×34 Å